Protein AF-A0A2N5GIV2-F1 (afdb_monomer_lite)

Sequence (59 aa):
MKDSLYTLVKNSKTDNNSLNTVIELFSPKIVSSLNQTNQQDREDLSQEIKMKLLFCIRN

Structure (mmCIF, N/CA/C/O backbone):
data_AF-A0A2N5GIV2-F1
#
_entry.id   AF-A0A2N5GIV2-F1
#
loop_
_atom_site.group_PDB
_atom_site.id
_atom_site.type_symbol
_atom_site.label_atom_id
_atom_site.label_alt_id
_atom_site.label_comp_id
_atom_site.label_asym_id
_atom_site.label_entity_id
_atom_site.label_seq_id
_atom_site.pdbx_PDB_ins_code
_atom_site.Cartn_x
_atom_site.Cartn_y
_atom_site.Cartn_z
_atom_site.occupancy
_atom_site.B_iso_or_equiv
_atom_site.auth_seq_id
_atom_site.auth_comp_id
_atom_site.auth_asym_id
_atom_site.auth_atom_id
_atom_site.pdbx_PDB_model_num
ATOM 1 N N . MET A 1 1 ? 2.812 14.328 -17.522 1.00 46.88 1 MET A N 1
ATOM 2 C CA . MET A 1 1 ? 1.776 13.272 -17.537 1.00 46.88 1 MET A CA 1
ATOM 3 C C . MET A 1 1 ? 1.897 12.517 -16.231 1.00 46.88 1 MET A C 1
ATOM 5 O O . MET A 1 1 ? 3.016 12.203 -15.861 1.00 46.88 1 MET A O 1
ATOM 9 N N . LYS A 1 2 ? 0.801 12.318 -15.494 1.00 64.75 2 LYS A N 1
ATOM 10 C CA . LYS A 1 2 ? 0.833 11.504 -14.274 1.00 64.75 2 LYS A CA 1
ATOM 11 C C . LYS A 1 2 ? 0.929 10.049 -14.730 1.00 64.75 2 LYS A C 1
ATOM 13 O O . LYS A 1 2 ? 0.067 9.621 -15.498 1.00 64.75 2 LYS A O 1
ATOM 18 N N . ASP A 1 3 ? 1.987 9.344 -14.345 1.00 74.19 3 ASP A N 1
ATOM 19 C CA . ASP A 1 3 ? 2.154 7.942 -14.723 1.00 74.19 3 ASP A CA 1
ATOM 20 C C . ASP A 1 3 ? 0.945 7.124 -14.264 1.00 74.19 3 ASP A C 1
ATOM 22 O O . ASP A 1 3 ? 0.381 7.354 -13.189 1.00 74.19 3 ASP A O 1
ATOM 26 N N . SER A 1 4 ? 0.517 6.180 -15.103 1.00 89.19 4 SER A N 1
ATOM 27 C CA . SER A 1 4 ? -0.561 5.270 -14.726 1.00 89.19 4 SER A CA 1
ATOM 28 C C . SER A 1 4 ? -0.136 4.438 -13.511 1.00 89.19 4 SER A C 1
ATOM 30 O O . SER A 1 4 ? 1.045 4.119 -13.362 1.00 89.19 4 SER A O 1
ATOM 32 N N . LEU A 1 5 ? -1.089 4.033 -12.662 1.00 87.50 5 LEU A N 1
ATOM 33 C CA . LEU A 1 5 ? -0.793 3.154 -11.521 1.00 87.50 5 LEU A CA 1
ATOM 34 C C . LEU A 1 5 ? -0.061 1.879 -11.970 1.00 87.50 5 LEU A C 1
ATOM 36 O O . LEU A 1 5 ? 0.857 1.425 -11.299 1.00 87.50 5 LEU A O 1
ATOM 40 N N . TYR A 1 6 ? -0.426 1.346 -13.138 1.00 89.06 6 TYR A N 1
ATOM 41 C CA . TYR A 1 6 ? 0.246 0.200 -13.744 1.00 89.06 6 TYR A CA 1
ATOM 42 C C . TYR A 1 6 ? 1.730 0.479 -14.035 1.00 89.06 6 TYR A C 1
ATOM 44 O O . TYR A 1 6 ? 2.593 -0.321 -13.677 1.00 89.06 6 TYR A O 1
ATOM 52 N N . THR A 1 7 ? 2.038 1.631 -14.638 1.00 91.44 7 THR A N 1
ATOM 53 C CA . THR A 1 7 ? 3.418 2.059 -14.915 1.00 91.44 7 THR A CA 1
ATOM 54 C C . THR A 1 7 ? 4.210 2.238 -13.623 1.00 91.44 7 THR A C 1
ATOM 56 O O . THR A 1 7 ? 5.331 1.746 -13.525 1.00 91.44 7 THR A O 1
ATOM 59 N N . LEU A 1 8 ? 3.609 2.884 -12.619 1.00 90.19 8 LEU A N 1
ATOM 60 C CA . LEU A 1 8 ? 4.235 3.097 -11.316 1.00 90.19 8 LEU A CA 1
ATOM 61 C C . LEU A 1 8 ? 4.592 1.767 -10.652 1.00 90.19 8 LEU A C 1
ATOM 63 O O . LEU A 1 8 ? 5.755 1.565 -10.329 1.00 90.19 8 LEU A O 1
ATOM 67 N N . VAL A 1 9 ? 3.641 0.831 -10.547 1.00 90.06 9 VAL A N 1
ATOM 68 C CA . VAL A 1 9 ? 3.874 -0.499 -9.954 1.00 90.06 9 VAL A CA 1
ATOM 69 C C . VAL A 1 9 ? 4.959 -1.271 -10.708 1.00 90.06 9 VAL A C 1
ATOM 71 O O . VAL A 1 9 ? 5.807 -1.907 -10.084 1.00 90.06 9 VAL A O 1
ATOM 74 N N . LYS A 1 10 ? 4.981 -1.194 -12.045 1.00 91.25 10 LYS A N 1
ATOM 75 C CA . LYS A 1 10 ? 6.035 -1.824 -12.850 1.00 91.25 10 LYS A CA 1
ATOM 76 C C . LYS A 1 10 ? 7.418 -1.244 -12.525 1.00 91.25 10 LYS A C 1
ATOM 78 O O . LYS A 1 10 ? 8.370 -2.005 -12.371 1.00 91.25 10 LYS A O 1
ATOM 83 N N . ASN A 1 11 ? 7.521 0.078 -12.398 1.00 91.06 11 ASN A N 1
ATOM 84 C CA . ASN A 1 11 ? 8.776 0.772 -12.101 1.00 91.06 11 ASN A CA 1
ATOM 85 C C . ASN A 1 11 ? 9.231 0.565 -10.647 1.00 91.06 11 ASN A C 1
ATOM 87 O O . ASN A 1 11 ? 10.431 0.496 -10.383 1.00 91.06 11 ASN A O 1
ATOM 91 N N . SER A 1 12 ? 8.295 0.381 -9.710 1.00 90.12 12 SER A N 1
ATOM 92 C CA . SER A 1 12 ? 8.572 0.127 -8.290 1.00 90.12 12 SER A CA 1
ATOM 93 C C . SER A 1 12 ? 9.429 -1.116 -8.018 1.00 90.12 12 SER A C 1
ATOM 95 O O . SER A 1 12 ? 9.979 -1.241 -6.924 1.00 90.12 12 SER A O 1
ATOM 97 N N . LYS A 1 13 ? 9.569 -2.029 -8.991 1.00 87.38 13 LYS A N 1
ATOM 98 C CA . LYS A 1 13 ? 10.467 -3.190 -8.882 1.00 87.38 13 LYS A CA 1
ATOM 99 C C . LYS A 1 13 ? 11.940 -2.792 -8.757 1.00 87.38 13 LYS A C 1
ATOM 101 O O . LYS A 1 13 ? 12.706 -3.505 -8.118 1.00 87.38 13 LYS A O 1
ATOM 106 N N . THR A 1 14 ? 12.334 -1.662 -9.343 1.00 89.25 14 THR A N 1
ATOM 107 C CA . THR A 1 14 ? 13.733 -1.197 -9.369 1.00 89.25 14 THR A CA 1
ATOM 108 C C . THR A 1 14 ? 13.908 0.238 -8.878 1.00 89.25 14 THR A C 1
ATOM 110 O O . THR A 1 14 ? 15.021 0.620 -8.531 1.00 89.25 14 THR A O 1
ATOM 113 N N . ASP A 1 15 ? 12.836 1.034 -8.837 1.00 90.75 15 ASP A N 1
ATOM 114 C CA . ASP A 1 15 ? 12.855 2.429 -8.399 1.00 90.75 15 ASP A CA 1
ATOM 115 C C . ASP A 1 15 ? 12.087 2.632 -7.083 1.00 90.75 15 ASP A C 1
ATOM 117 O O . ASP A 1 15 ? 10.865 2.469 -6.998 1.00 90.75 15 ASP A O 1
ATOM 121 N N . ASN A 1 16 ? 12.816 3.056 -6.052 1.00 88.75 16 ASN A N 1
ATOM 122 C CA . ASN A 1 16 ? 12.256 3.327 -4.732 1.00 88.75 16 ASN A CA 1
ATOM 123 C C . ASN A 1 16 ? 11.325 4.549 -4.719 1.00 88.75 16 ASN A C 1
ATOM 125 O O . ASN A 1 16 ? 10.420 4.599 -3.889 1.00 88.75 16 ASN A O 1
ATOM 129 N N . ASN A 1 17 ? 11.494 5.509 -5.635 1.00 91.31 17 ASN A N 1
ATOM 130 C CA . ASN A 1 17 ? 10.610 6.675 -5.711 1.00 91.31 17 ASN A CA 1
ATOM 131 C C . ASN A 1 17 ? 9.232 6.283 -6.251 1.00 91.31 17 ASN A C 1
ATOM 133 O O . ASN A 1 17 ? 8.205 6.641 -5.668 1.00 91.31 17 ASN A O 1
ATOM 137 N N . SER A 1 18 ? 9.203 5.472 -7.310 1.00 90.38 18 SER A N 1
ATOM 138 C CA . SER A 1 18 ? 7.975 4.859 -7.817 1.00 90.38 18 SER A CA 1
ATOM 139 C C . SER A 1 18 ? 7.307 4.001 -6.742 1.00 90.38 18 SER A C 1
ATOM 141 O O . SER A 1 18 ? 6.096 4.073 -6.559 1.00 90.38 18 SER A O 1
ATOM 143 N N . LEU A 1 19 ? 8.079 3.213 -5.983 1.00 89.12 19 LEU A N 1
ATOM 144 C CA . LEU A 1 19 ? 7.562 2.412 -4.866 1.00 89.12 19 LEU A 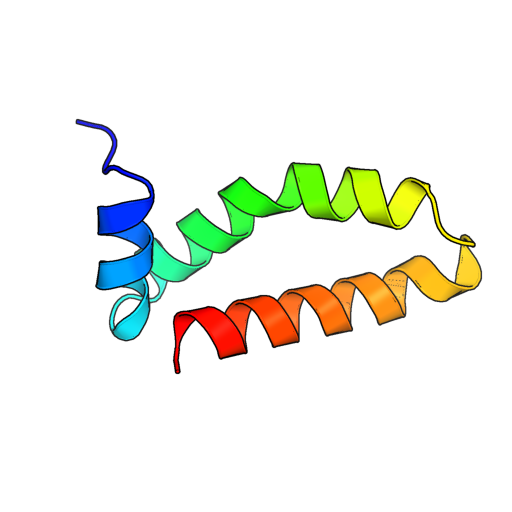CA 1
A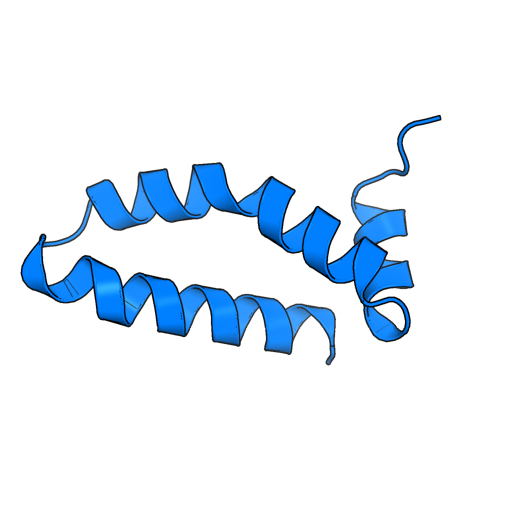TOM 145 C C . LEU A 1 19 ? 6.918 3.265 -3.766 1.00 89.12 19 LEU A C 1
ATOM 147 O O . LEU A 1 19 ? 5.784 2.990 -3.377 1.00 89.12 19 LEU A O 1
ATOM 151 N N . ASN A 1 20 ? 7.598 4.315 -3.302 1.00 89.56 20 ASN A N 1
ATOM 152 C CA . ASN A 1 20 ? 7.045 5.238 -2.309 1.00 89.56 20 ASN A CA 1
ATOM 153 C C . ASN A 1 20 ? 5.761 5.900 -2.819 1.00 89.56 20 ASN A C 1
ATOM 155 O O . ASN A 1 20 ? 4.767 5.932 -2.100 1.00 89.56 20 ASN A O 1
ATOM 159 N N . THR A 1 21 ? 5.742 6.321 -4.086 1.00 91.69 21 THR A N 1
ATOM 160 C CA . THR A 1 21 ? 4.547 6.900 -4.719 1.00 91.69 21 THR A CA 1
ATOM 161 C C . THR A 1 21 ? 3.367 5.923 -4.696 1.00 91.69 21 THR A C 1
ATOM 163 O O . THR A 1 21 ? 2.245 6.305 -4.371 1.00 91.69 21 THR A O 1
ATOM 166 N N . VAL A 1 22 ? 3.598 4.641 -5.003 1.00 90.31 22 VAL A N 1
ATOM 167 C CA . VAL A 1 22 ? 2.553 3.607 -4.927 1.00 90.31 22 VAL A CA 1
ATOM 168 C C . VAL A 1 22 ? 2.054 3.440 -3.491 1.00 90.31 22 VAL A C 1
ATOM 170 O O . VAL A 1 22 ? 0.844 3.425 -3.269 1.00 90.31 22 VAL A O 1
ATOM 173 N N . ILE A 1 23 ? 2.954 3.363 -2.510 1.00 88.75 23 ILE A N 1
ATOM 174 C CA . ILE A 1 23 ? 2.588 3.238 -1.090 1.00 88.75 23 ILE A CA 1
ATOM 175 C C . ILE A 1 23 ? 1.731 4.427 -0.637 1.00 88.75 23 ILE A C 1
ATOM 177 O O . ILE A 1 23 ? 0.688 4.233 -0.009 1.00 88.75 23 ILE A O 1
ATOM 181 N N . GLU A 1 24 ? 2.116 5.649 -1.000 1.00 90.25 24 GLU A N 1
ATOM 182 C CA . GLU A 1 24 ? 1.358 6.863 -0.689 1.00 90.25 24 GLU A CA 1
ATOM 183 C C . GLU A 1 24 ? -0.038 6.858 -1.321 1.00 90.25 24 GLU A C 1
ATOM 185 O O . GLU A 1 24 ? -1.009 7.216 -0.654 1.00 90.25 24 GLU A O 1
ATOM 190 N N . LEU A 1 25 ? -0.177 6.378 -2.563 1.00 91.69 25 LEU A N 1
ATOM 191 C CA . LEU A 1 25 ? -1.478 6.253 -3.233 1.00 91.69 25 LEU A CA 1
ATOM 192 C C . LEU A 1 25 ? -2.428 5.282 -2.512 1.00 91.69 25 LEU A C 1
ATOM 194 O O . LEU A 1 25 ? -3.643 5.495 -2.520 1.00 91.69 25 LEU A O 1
ATOM 198 N N . PHE A 1 26 ? -1.901 4.229 -1.880 1.00 89.19 26 PHE A N 1
ATOM 199 C CA . PHE A 1 26 ? -2.703 3.266 -1.116 1.00 89.19 26 PHE A CA 1
ATOM 200 C C . PHE A 1 26 ? -2.938 3.678 0.344 1.00 89.19 26 PHE A C 1
ATOM 202 O O . PHE A 1 26 ? -3.902 3.207 0.954 1.00 89.19 26 PHE A O 1
ATOM 209 N N . SER A 1 27 ? -2.125 4.586 0.891 1.00 89.12 27 SER A N 1
ATOM 210 C CA . SER A 1 27 ? -2.187 5.020 2.294 1.00 89.12 27 SER A CA 1
ATOM 211 C C . SER A 1 27 ? -3.595 5.437 2.764 1.00 89.12 27 SER A C 1
ATOM 213 O O . SER A 1 27 ? -4.045 4.908 3.785 1.00 89.12 27 SER A O 1
ATOM 215 N N . PRO A 1 28 ? -4.381 6.253 2.023 1.00 91.88 28 PRO A N 1
ATOM 216 C CA . PRO A 1 28 ? -5.725 6.641 2.464 1.00 91.88 28 PRO A CA 1
ATOM 217 C C . PRO A 1 28 ? -6.677 5.450 2.642 1.00 91.88 28 PRO A C 1
ATOM 219 O O . PRO A 1 28 ? -7.470 5.416 3.582 1.00 91.88 28 PRO A O 1
ATOM 222 N N . LYS A 1 29 ? -6.580 4.440 1.765 1.00 90.75 29 LYS A N 1
ATOM 223 C CA . LYS A 1 29 ? -7.400 3.221 1.850 1.00 90.75 29 LYS A CA 1
ATOM 224 C C . LYS A 1 29 ? -6.983 2.342 3.026 1.00 90.75 29 LYS A C 1
ATOM 226 O O . LYS A 1 29 ? -7.848 1.781 3.698 1.00 90.75 29 LYS A O 1
ATOM 231 N N . ILE A 1 30 ? -5.679 2.251 3.292 1.00 89.25 30 ILE A N 1
ATOM 232 C CA . ILE A 1 30 ? -5.140 1.515 4.443 1.00 89.25 30 ILE A CA 1
ATOM 233 C C . ILE A 1 30 ? -5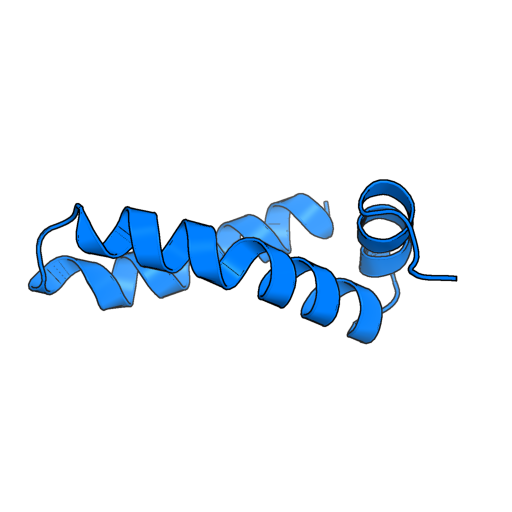.634 2.160 5.740 1.00 89.25 30 ILE A C 1
ATOM 235 O O . ILE A 1 30 ? -6.2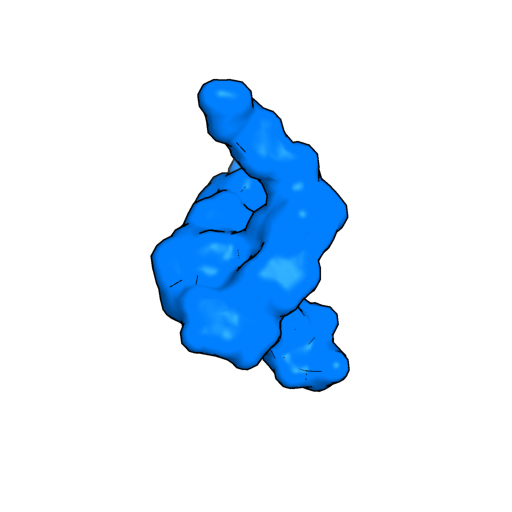23 1.473 6.568 1.00 89.25 30 ILE A O 1
ATOM 239 N N . VAL A 1 31 ? -5.493 3.481 5.883 1.00 90.75 31 VAL A N 1
ATOM 240 C CA . VAL A 1 31 ? -5.969 4.221 7.065 1.00 90.75 31 VAL A CA 1
ATOM 241 C C . VAL A 1 31 ? -7.475 4.050 7.260 1.00 90.75 31 VAL A C 1
ATOM 243 O O . VAL A 1 31 ? -7.923 3.761 8.368 1.00 90.75 31 VAL A O 1
ATOM 246 N N . SER A 1 32 ? -8.262 4.161 6.185 1.00 92.31 32 SER A N 1
ATOM 247 C CA . SER A 1 32 ? -9.708 3.929 6.253 1.00 92.31 32 SER A CA 1
ATOM 248 C C . SER A 1 32 ? -10.049 2.522 6.751 1.00 92.31 32 SER A C 1
ATOM 250 O O . SER A 1 32 ? -10.997 2.373 7.516 1.00 92.31 32 SER A O 1
ATOM 252 N N . SER A 1 33 ? -9.289 1.506 6.335 1.00 89.38 33 SER A N 1
ATOM 253 C CA . SER A 1 33 ? -9.516 0.114 6.745 1.00 89.38 33 SER A CA 1
ATOM 254 C C . SER A 1 33 ? -9.104 -0.118 8.202 1.00 89.38 33 SER A C 1
ATOM 256 O O . SER A 1 33 ? -9.833 -0.754 8.952 1.00 89.38 33 SER A O 1
ATOM 258 N N . LEU A 1 34 ? -7.985 0.464 8.647 1.00 92.19 34 LEU A N 1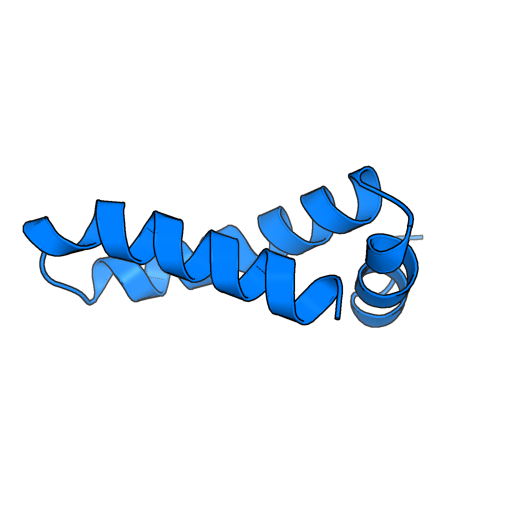
ATOM 259 C CA . LEU A 1 34 ? -7.529 0.389 10.044 1.00 92.19 34 LEU A CA 1
ATOM 260 C C . LEU A 1 34 ? -8.505 1.065 11.014 1.00 92.19 34 LEU A C 1
ATOM 262 O O . LEU A 1 34 ? -8.691 0.623 12.143 1.00 92.19 34 LEU A O 1
ATOM 266 N N . ASN A 1 35 ? -9.191 2.122 10.582 1.00 92.62 35 ASN A N 1
ATOM 267 C CA . ASN A 1 35 ? -10.220 2.755 11.407 1.00 92.62 35 ASN A CA 1
ATOM 268 C C . ASN A 1 35 ? -11.435 1.845 11.662 1.00 92.62 35 ASN A C 1
ATOM 270 O O . ASN A 1 35 ? -12.195 2.110 12.592 1.00 92.62 35 ASN A O 1
ATOM 274 N N . GLN A 1 36 ? -11.593 0.767 10.886 1.00 91.12 36 GLN A N 1
ATOM 275 C CA . GLN A 1 36 ? -12.620 -0.261 11.074 1.00 91.12 36 GLN A CA 1
ATOM 276 C C . GLN A 1 36 ? -12.156 -1.414 11.983 1.00 91.12 36 GLN A C 1
ATOM 278 O O . GLN A 1 36 ? -12.904 -2.368 12.180 1.00 91.12 36 GLN A O 1
ATOM 283 N N . THR A 1 37 ? -10.948 -1.336 12.553 1.00 92.00 37 THR A N 1
ATOM 284 C CA . THR A 1 37 ? -10.413 -2.313 13.513 1.00 92.00 37 THR A CA 1
ATOM 285 C C . THR A 1 37 ? -10.362 -1.731 14.927 1.00 92.00 37 THR A C 1
ATOM 287 O O . THR A 1 37 ? -10.518 -0.515 15.129 1.00 92.00 37 THR A O 1
ATOM 290 N N . ASN A 1 38 ? -10.110 -2.594 15.918 1.00 94.12 38 ASN A N 1
ATOM 291 C CA . ASN A 1 38 ? -9.885 -2.158 17.294 1.00 94.12 38 ASN A CA 1
ATOM 292 C C . ASN A 1 38 ? -8.670 -1.237 17.357 1.00 94.12 38 ASN A C 1
ATOM 294 O O . ASN A 1 38 ? -7.655 -1.497 16.715 1.00 94.12 38 ASN A O 1
ATOM 298 N N . GLN A 1 39 ? -8.757 -0.187 18.174 1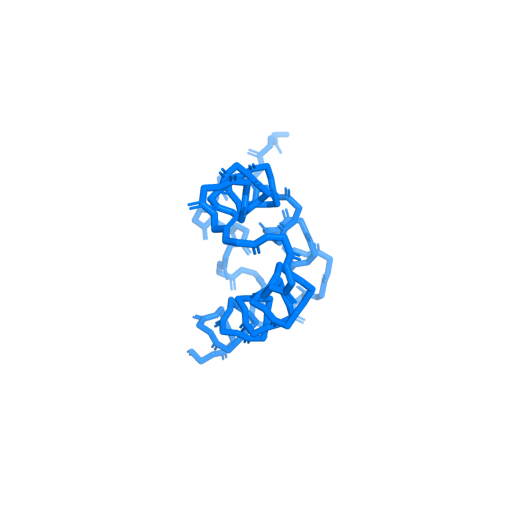.00 92.31 39 GLN A N 1
ATOM 299 C CA . GLN A 1 39 ? -7.691 0.805 18.313 1.00 92.31 39 GLN A CA 1
ATOM 300 C C . GLN A 1 39 ? -6.350 0.187 18.735 1.00 92.31 39 GLN A C 1
ATOM 302 O O . GLN A 1 39 ? -5.315 0.636 18.254 1.00 92.31 39 GLN A O 1
ATOM 307 N N . GLN A 1 40 ? -6.383 -0.842 19.587 1.00 94.62 40 GLN A N 1
ATOM 308 C CA . GLN A 1 40 ? -5.196 -1.539 20.096 1.00 94.62 40 GLN A CA 1
ATOM 309 C C . GLN A 1 40 ? -4.415 -2.268 18.993 1.00 94.62 40 GLN A C 1
ATOM 311 O O . GLN A 1 40 ? -3.197 -2.343 19.073 1.00 94.62 40 GLN A O 1
ATOM 316 N N . ASP A 1 41 ? -5.095 -2.717 17.935 1.00 92.56 41 ASP A N 1
ATOM 317 C CA . ASP A 1 41 ? -4.487 -3.519 16.866 1.00 92.56 41 ASP A CA 1
ATOM 318 C C . ASP A 1 41 ? -3.972 -2.650 15.700 1.00 92.56 41 ASP A C 1
ATOM 320 O O . ASP A 1 41 ? -3.314 -3.139 14.782 1.00 92.56 41 ASP A O 1
ATOM 324 N N . ARG A 1 42 ? -4.303 -1.349 15.675 1.00 92.62 42 ARG A N 1
ATOM 325 C CA . ARG A 1 42 ? -4.110 -0.493 14.488 1.00 92.62 42 ARG A CA 1
ATOM 326 C C . ARG A 1 42 ? -2.654 -0.291 14.104 1.00 92.62 42 ARG A C 1
ATOM 328 O O . ARG A 1 42 ? -2.360 -0.237 12.910 1.00 92.62 42 ARG A O 1
ATOM 335 N N . GLU A 1 43 ? -1.765 -0.114 15.075 1.00 91.31 43 GLU A N 1
ATOM 336 C CA . GLU A 1 43 ? -0.347 0.127 14.792 1.00 91.31 43 GLU A CA 1
ATOM 337 C C . GLU A 1 43 ? 0.312 -1.115 14.192 1.00 91.31 43 GLU A C 1
ATOM 339 O O . GLU A 1 43 ? 0.923 -1.017 13.123 1.00 91.31 43 GLU A O 1
ATOM 344 N N . ASP A 1 44 ? 0.097 -2.278 14.806 1.00 93.50 44 ASP A N 1
ATOM 345 C CA . ASP A 1 44 ? 0.625 -3.558 14.332 1.00 93.50 44 ASP A CA 1
ATOM 346 C C . ASP A 1 44 ? 0.083 -3.899 12.938 1.00 93.50 44 ASP A C 1
ATOM 348 O O . ASP A 1 44 ? 0.853 -4.153 12.007 1.00 93.50 44 ASP A O 1
ATOM 352 N N . LEU A 1 45 ? -1.237 -3.787 12.742 1.00 93.44 45 LEU A N 1
ATOM 353 C CA . LEU A 1 45 ? -1.869 -4.010 11.440 1.00 93.44 45 LEU A CA 1
ATOM 354 C C . LEU A 1 45 ? -1.365 -3.024 10.375 1.00 93.44 45 LEU A C 1
ATOM 356 O O . LEU A 1 45 ? -1.177 -3.403 9.218 1.00 93.44 45 LEU A O 1
ATOM 360 N N . SER A 1 46 ? -1.107 -1.763 10.738 1.00 91.00 46 SER A N 1
ATOM 361 C CA . SER A 1 46 ? -0.536 -0.768 9.820 1.00 91.00 46 SER A CA 1
ATOM 362 C C . SER A 1 46 ? 0.843 -1.188 9.323 1.00 91.00 46 SER A C 1
ATOM 364 O O . SER A 1 46 ? 1.128 -1.089 8.125 1.00 91.00 46 SER A O 1
ATOM 366 N N . GLN A 1 47 ? 1.701 -1.674 10.223 1.00 89.50 47 GLN A N 1
ATOM 367 C CA . GLN A 1 47 ? 3.030 -2.156 9.857 1.00 89.50 47 GLN A CA 1
ATOM 368 C C . GLN A 1 47 ? 2.954 -3.419 8.997 1.00 89.50 47 GLN A C 1
ATOM 370 O O . GLN A 1 47 ? 3.607 -3.482 7.952 1.00 89.50 47 GLN A O 1
ATOM 375 N N . GLU A 1 48 ? 2.117 -4.387 9.374 1.00 93.25 48 GLU A N 1
ATOM 376 C CA . GLU A 1 48 ? 1.961 -5.638 8.630 1.00 93.25 48 GLU A CA 1
ATOM 377 C C . GLU A 1 48 ? 1.459 -5.386 7.200 1.00 93.25 48 GLU A C 1
ATOM 379 O O . GLU A 1 48 ? 2.010 -5.924 6.235 1.00 93.25 48 GLU A O 1
ATOM 384 N N . ILE A 1 49 ? 0.458 -4.516 7.033 1.00 91.12 49 ILE A N 1
ATOM 385 C CA . ILE A 1 49 ? -0.081 -4.163 5.713 1.00 91.12 49 ILE A CA 1
ATOM 386 C C . ILE A 1 49 ? 0.983 -3.469 4.855 1.00 91.12 49 ILE A C 1
ATOM 388 O O . ILE A 1 49 ? 1.115 -3.794 3.673 1.00 91.12 49 ILE A O 1
ATOM 392 N N . LYS A 1 50 ? 1.774 -2.551 5.426 1.00 87.00 50 LYS A N 1
ATOM 393 C CA . LYS A 1 50 ? 2.879 -1.897 4.702 1.00 87.00 50 LYS A CA 1
ATOM 394 C C . LYS A 1 50 ? 3.929 -2.910 4.245 1.00 87.00 50 LYS A C 1
ATOM 396 O O . LYS A 1 50 ? 4.365 -2.847 3.096 1.00 87.00 50 LYS A O 1
ATOM 401 N N . MET A 1 51 ? 4.291 -3.867 5.100 1.00 89.69 51 MET A N 1
ATOM 402 C CA . MET A 1 51 ? 5.227 -4.940 4.749 1.00 89.69 51 MET A CA 1
ATOM 403 C C . MET A 1 51 ? 4.677 -5.850 3.647 1.00 89.69 51 MET A C 1
ATOM 405 O O . MET A 1 51 ? 5.386 -6.134 2.681 1.00 89.69 51 MET A O 1
ATOM 409 N N . LYS A 1 52 ? 3.402 -6.254 3.728 1.00 89.19 52 LYS A N 1
ATOM 410 C CA . LYS A 1 52 ? 2.745 -7.041 2.670 1.00 89.19 52 LYS A CA 1
ATOM 411 C C . LYS A 1 52 ? 2.694 -6.280 1.348 1.00 89.19 52 LYS A C 1
ATOM 413 O O . LYS A 1 52 ? 2.967 -6.866 0.307 1.00 89.19 52 LYS A O 1
ATOM 418 N N . LEU A 1 53 ? 2.404 -4.980 1.377 1.00 88.31 53 LEU A N 1
ATOM 419 C CA . LEU A 1 53 ? 2.393 -4.140 0.179 1.00 88.31 53 LEU A CA 1
ATOM 420 C C . LEU A 1 53 ? 3.780 -4.076 -0.476 1.00 88.31 53 LEU A C 1
ATOM 422 O O . LEU A 1 53 ? 3.899 -4.290 -1.679 1.00 88.31 53 LEU A O 1
ATOM 426 N N . LEU A 1 54 ? 4.830 -3.846 0.319 1.00 86.19 54 LEU A N 1
ATOM 427 C CA . LEU A 1 54 ? 6.221 -3.878 -0.143 1.00 86.19 54 LEU A CA 1
ATOM 428 C C . LEU A 1 54 ? 6.575 -5.224 -0.788 1.00 86.19 54 LEU A C 1
ATOM 430 O O . LEU A 1 54 ? 7.165 -5.250 -1.869 1.00 86.19 54 LEU A O 1
ATOM 434 N N . PHE A 1 55 ? 6.191 -6.328 -0.146 1.00 88.00 55 PHE A N 1
ATOM 435 C CA . PHE A 1 55 ? 6.425 -7.681 -0.645 1.00 88.00 55 PHE A CA 1
ATOM 436 C C . PHE A 1 55 ? 5.696 -7.943 -1.969 1.00 88.00 55 PHE A C 1
ATOM 438 O O . PHE A 1 55 ? 6.323 -8.402 -2.917 1.00 88.00 55 PHE A O 1
ATOM 445 N N . CYS A 1 56 ? 4.407 -7.604 -2.063 1.00 83.94 56 CYS A N 1
ATOM 446 C CA . CYS A 1 56 ? 3.596 -7.802 -3.270 1.00 83.94 56 CYS A CA 1
ATOM 447 C C . CYS A 1 56 ? 4.068 -6.975 -4.471 1.00 83.94 56 CYS A C 1
ATOM 449 O O . CYS A 1 56 ? 3.788 -7.341 -5.606 1.00 83.94 56 CYS A O 1
ATOM 451 N N . ILE A 1 57 ? 4.715 -5.831 -4.240 1.00 83.25 57 ILE A N 1
ATOM 452 C CA . ILE A 1 57 ? 5.224 -4.990 -5.328 1.00 83.25 57 ILE A CA 1
ATOM 453 C C . ILE A 1 57 ? 6.593 -5.488 -5.812 1.00 83.25 57 ILE A C 1
ATOM 455 O O . ILE A 1 57 ? 6.900 -5.393 -7.003 1.00 83.25 57 ILE A O 1
ATOM 459 N N . ARG A 1 58 ? 7.432 -5.991 -4.897 1.00 81.12 58 ARG A N 1
ATOM 460 C CA . ARG A 1 58 ? 8.812 -6.395 -5.205 1.00 81.12 58 ARG A CA 1
ATOM 461 C C . ARG A 1 58 ? 8.971 -7.847 -5.652 1.00 81.12 58 ARG A C 1
ATOM 463 O O . ARG A 1 58 ? 9.936 -8.114 -6.364 1.00 81.12 58 ARG A O 1
ATOM 470 N N . ASN A 1 59 ? 8.059 -8.744 -5.283 1.00 69.56 59 ASN A N 1
ATOM 471 C CA . ASN A 1 59 ? 7.947 -10.073 -5.897 1.00 69.56 59 ASN A CA 1
ATOM 472 C C . ASN A 1 59 ? 7.075 -9.986 -7.155 1.00 69.56 59 ASN A C 1
ATOM 474 O O . ASN A 1 59 ? 7.582 -10.237 -8.275 1.00 69.56 59 ASN A O 1
#

Organism: NCBI:txid1403243

Secondary structure (DSSP, 8-state):
-PPPHHHHHHHTTT-HHHHHHHHHHHHHHHHHHHTTS-GGGHHHHHHHHHHHHHHHHH-

Radius of gyration: 12.72 Å; chains: 1; bounding box: 26×23×38 Å

InterPro domains:
  IPR024760 Helix-turn-helix, conjugative transposon-like [PF12645] (7-58)

Foldseek 3Di:
DPDDLVRLLVCVLPDVVSVVVNVVVCVVVLVVVLVVDDPVCSVVSSVVVSVVSNVVSND

pLDDT: mean 88.32, std 7.53, range [46.88, 94.62]